Protein AF-A0A183ETS0-F1 (afdb_monomer_lite)

Organism: NCBI:txid637853

Secondary structure (DSSP, 8-state):
--TTSPPPSS-PPP-HHHHTS-SPP---------S-TTHHHHHHH-SHHIIIIIHHHTTTTT-GGG--TT-SS-SEEEEEEEEEEEPPTT-TTEEEEEEEEEEEETTEEPTT--EEEEEEEE-

Radius of gyration: 18.12 Å; chains: 1; bounding box: 36×36×45 Å

pLDDT: mean 90.14, std 6.01, range [56.38, 97.12]

InterPro domains:
  IPR045605 3-ketosteroid-9-alpha-monooxygenase, oxygenase component-like, C-terminal domain [PF19298] (2-59)

Sequence (123 aa):
YHCDGKEPEWQIPDIDAIANGDWQYRGRTEHEVNCHIQDLPENGADIAHLNYLHLAGVNKGNDITQIEMENPEPTVRHVWDGRWEQQPEPDSHIGVMYLEQVMTILKMPIPLTRSSLQARQVV

Foldseek 3Di:
DDPVPDDDPDDDDDDVCVVVVVDDDDDDDDDDDDDDPVVVVVVVPDQPVCQQQVQQCVVPPPPSVPRPSVDNFDQKTWDKDWDWDADDPPQSQKIKIWMWIFIDGSNHTDPPRIDIDIDIDRD

Structure (mmCIF, N/CA/C/O backbone):
data_AF-A0A183ETS0-F1
#
_entry.id   AF-A0A183ETS0-F1
#
loop_
_atom_site.group_PDB
_atom_site.id
_atom_site.type_symbol
_atom_site.label_atom_id
_atom_site.label_alt_id
_atom_site.label_comp_id
_atom_site.label_asym_id
_atom_site.label_entity_id
_atom_site.label_seq_id
_atom_site.pdbx_PDB_ins_code
_atom_site.Cartn_x
_atom_site.Cartn_y
_atom_site.Cartn_z
_atom_site.occupancy
_atom_site.B_iso_or_equiv
_atom_site.auth_seq_id
_atom_site.auth_comp_id
_atom_site.auth_asym_id
_atom_site.auth_atom_id
_atom_site.pdbx_PDB_model_num
ATOM 1 N N . TYR A 1 1 ? -10.858 10.010 19.378 1.00 56.38 1 TYR A N 1
ATOM 2 C CA . TYR A 1 1 ? -11.694 11.019 20.060 1.00 56.38 1 TYR A CA 1
ATOM 3 C C . TYR A 1 1 ? -12.811 11.381 19.100 1.00 56.38 1 TYR A C 1
ATOM 5 O O . TYR A 1 1 ? -12.499 11.780 17.985 1.00 56.38 1 TYR A O 1
ATOM 13 N N . HIS A 1 2 ? -14.072 11.151 19.465 1.00 73.75 2 HIS A N 1
ATOM 14 C CA . HIS A 1 2 ? -15.213 11.504 18.615 1.00 73.75 2 HIS A CA 1
ATOM 15 C C . HIS A 1 2 ? -15.378 13.034 18.608 1.00 73.75 2 HIS A C 1
ATOM 17 O O . HIS A 1 2 ? -15.269 13.648 19.670 1.00 73.75 2 HIS A O 1
ATOM 23 N N . CYS A 1 3 ? -15.637 13.668 17.457 1.00 80.62 3 CYS A N 1
ATOM 24 C CA . CYS A 1 3 ? -15.766 15.137 17.372 1.00 80.62 3 CYS A CA 1
ATOM 25 C C . CYS A 1 3 ? -16.867 15.690 18.292 1.00 80.62 3 CYS A C 1
ATOM 27 O O . CYS A 1 3 ? -16.725 16.772 18.851 1.00 80.62 3 CYS A O 1
ATOM 29 N N . ASP A 1 4 ? -17.910 14.890 18.512 1.00 89.06 4 ASP A N 1
ATOM 30 C CA . ASP A 1 4 ? -19.028 15.208 19.410 1.00 89.06 4 ASP A CA 1
ATOM 31 C C . ASP A 1 4 ? -18.828 14.730 20.864 1.00 89.06 4 ASP A C 1
ATOM 33 O O . ASP A 1 4 ? -19.776 14.717 21.645 1.00 89.06 4 ASP A O 1
ATOM 37 N N . GLY A 1 5 ? -17.628 14.272 21.237 1.00 88.31 5 GLY A N 1
ATOM 38 C CA . GLY A 1 5 ? -17.320 13.824 22.602 1.00 88.31 5 GLY A CA 1
ATOM 39 C C . GLY A 1 5 ? -17.959 12.492 23.020 1.00 88.31 5 GLY A C 1
ATOM 40 O O . GLY A 1 5 ? -17.992 12.184 24.209 1.00 88.31 5 GLY A O 1
ATOM 41 N N . LYS A 1 6 ? -18.473 11.706 22.069 1.00 88.81 6 LYS A N 1
ATOM 42 C CA . LYS A 1 6 ? -18.972 10.346 22.312 1.00 88.81 6 LYS A CA 1
ATOM 43 C C . LYS A 1 6 ? -17.829 9.351 22.534 1.00 88.81 6 LYS A C 1
ATOM 45 O O . LYS A 1 6 ? -16.700 9.564 22.081 1.00 88.81 6 LYS A O 1
ATOM 50 N N . GLU A 1 7 ? -18.159 8.242 23.188 1.00 88.50 7 GLU A N 1
ATOM 51 C CA . GLU A 1 7 ? -17.278 7.076 23.259 1.00 88.50 7 GLU A CA 1
ATOM 52 C C . GLU A 1 7 ? -17.071 6.458 21.862 1.00 88.50 7 GLU A C 1
ATOM 54 O O . GLU A 1 7 ? -17.962 6.569 21.015 1.00 88.50 7 GLU A O 1
ATOM 59 N N . PRO A 1 8 ? -15.916 5.822 21.589 1.00 84.00 8 PRO A N 1
ATOM 60 C CA . PRO A 1 8 ? -15.695 5.095 20.342 1.00 84.00 8 PRO A CA 1
ATOM 61 C C . PRO A 1 8 ? -16.719 3.969 20.154 1.00 84.00 8 PRO A C 1
ATOM 63 O O . PRO A 1 8 ? -16.955 3.179 21.066 1.00 84.00 8 PRO A O 1
ATOM 66 N N . GLU A 1 9 ? -17.291 3.867 18.955 1.00 84.12 9 GLU A N 1
ATOM 67 C CA . GLU A 1 9 ? -18.264 2.817 18.610 1.00 84.12 9 GLU A CA 1
ATOM 68 C C . GLU A 1 9 ? -17.589 1.500 18.179 1.00 84.12 9 GLU A C 1
ATOM 70 O O . GLU A 1 9 ? -18.239 0.460 18.109 1.00 84.12 9 GLU A O 1
ATOM 75 N N . TRP A 1 10 ? -16.275 1.525 17.946 1.00 82.94 10 TRP A N 1
ATOM 76 C CA . TRP A 1 10 ? -15.459 0.377 17.556 1.00 82.94 10 TRP A CA 1
ATOM 77 C C . TRP A 1 10 ? -14.112 0.379 18.295 1.00 82.94 10 TRP A C 1
ATOM 79 O O . TRP A 1 10 ? -13.702 1.379 18.890 1.00 82.94 10 TRP A O 1
ATOM 89 N N . GLN A 1 11 ? -13.429 -0.766 18.275 1.00 83.81 11 GLN A N 1
ATOM 90 C CA . GLN A 1 11 ? -12.091 -0.956 18.846 1.00 83.81 11 GLN A CA 1
ATOM 91 C C . GLN A 1 11 ? -11.121 -1.393 17.751 1.00 83.81 11 GLN A C 1
ATOM 93 O O . GLN A 1 11 ? -11.525 -2.033 16.782 1.00 83.81 11 GLN A O 1
ATOM 98 N N . ILE A 1 12 ? -9.840 -1.054 17.902 1.00 83.00 12 ILE A N 1
ATOM 99 C CA . ILE A 1 12 ? -8.810 -1.534 16.977 1.00 83.00 12 ILE A CA 1
ATOM 100 C C . ILE A 1 12 ? -8.751 -3.064 17.109 1.00 83.00 12 ILE A C 1
ATOM 102 O O . ILE A 1 12 ? -8.561 -3.549 18.226 1.00 83.00 12 ILE A O 1
ATOM 106 N N . PRO A 1 13 ? -8.924 -3.827 16.016 1.00 83.25 13 PRO A N 1
ATOM 107 C CA . PRO A 1 13 ? -8.885 -5.278 16.090 1.00 83.25 13 PRO A CA 1
ATOM 108 C C . PRO A 1 13 ? -7.470 -5.761 16.422 1.00 83.25 13 PRO A C 1
ATOM 110 O O . PRO A 1 13 ? -6.489 -5.284 15.844 1.00 83.25 13 PRO A O 1
ATOM 113 N N . ASP A 1 14 ? -7.374 -6.748 17.310 1.00 88.25 14 ASP A N 1
ATOM 114 C CA . ASP A 1 14 ? -6.122 -7.460 17.543 1.00 88.25 14 ASP A CA 1
ATOM 115 C C . ASP A 1 14 ? -5.740 -8.280 16.303 1.00 88.25 14 ASP A C 1
ATOM 117 O O . ASP A 1 14 ? -6.582 -8.861 15.613 1.00 88.25 14 ASP A O 1
ATOM 121 N N . ILE A 1 15 ? -4.440 -8.333 16.013 1.00 88.81 15 ILE A N 1
ATOM 122 C CA . ILE A 1 15 ? -3.889 -9.196 14.967 1.00 88.81 15 ILE A CA 1
ATOM 123 C C . ILE A 1 15 ? -3.303 -10.419 15.665 1.00 88.81 15 ILE A C 1
ATOM 125 O O . ILE A 1 15 ? -2.250 -10.312 16.296 1.00 88.81 15 ILE A O 1
ATOM 129 N N . ASP A 1 16 ? -3.955 -11.576 15.523 1.00 92.25 16 ASP A N 1
ATOM 130 C CA . ASP A 1 16 ? -3.572 -12.824 16.205 1.00 92.25 16 ASP A CA 1
ATOM 131 C C . ASP A 1 16 ? -2.087 -13.150 16.043 1.00 92.25 16 ASP A C 1
ATOM 133 O O . ASP A 1 16 ? -1.413 -13.443 17.025 1.00 92.25 16 ASP A O 1
ATOM 137 N N . ALA A 1 17 ? -1.560 -13.011 14.821 1.00 91.62 17 ALA A N 1
ATOM 138 C CA . ALA A 1 17 ? -0.158 -13.281 14.503 1.00 91.62 17 ALA A CA 1
ATOM 139 C C . ALA A 1 17 ? 0.829 -12.347 15.229 1.00 91.62 17 ALA A C 1
ATOM 141 O O . ALA A 1 17 ? 1.993 -12.689 15.419 1.00 91.62 17 ALA A O 1
ATOM 142 N N . ILE A 1 18 ? 0.389 -11.151 15.628 1.00 92.25 18 ILE A N 1
ATOM 143 C CA . ILE A 1 18 ? 1.178 -10.253 16.477 1.00 92.25 18 ILE A CA 1
ATOM 144 C C . ILE A 1 18 ? 1.007 -10.660 17.943 1.00 92.25 18 ILE A C 1
ATOM 146 O O . ILE A 1 18 ? 1.998 -10.791 18.659 1.00 92.25 18 ILE A O 1
ATOM 150 N N . ALA A 1 19 ? -0.233 -10.887 18.386 1.00 93.38 19 ALA A N 1
ATOM 151 C CA . ALA A 1 19 ? -0.556 -11.200 19.777 1.00 93.38 19 ALA A CA 1
ATOM 152 C C . ALA A 1 19 ? 0.074 -12.520 20.259 1.00 93.38 19 ALA A C 1
ATOM 154 O O . ALA A 1 19 ? 0.500 -12.622 21.409 1.00 93.38 19 ALA A O 1
ATOM 155 N N . ASN A 1 20 ? 0.163 -13.521 19.381 1.00 95.75 20 ASN A N 1
ATOM 156 C CA . ASN A 1 20 ? 0.740 -14.831 19.678 1.00 95.75 20 ASN A CA 1
ATOM 157 C C . ASN A 1 20 ? 2.265 -14.909 19.444 1.00 95.75 20 ASN A C 1
ATOM 159 O O . ASN A 1 20 ? 2.883 -15.914 19.797 1.00 95.75 20 ASN A O 1
ATOM 163 N N . GLY A 1 21 ? 2.877 -13.856 18.890 1.00 94.62 21 GLY A N 1
ATOM 164 C CA . GLY A 1 21 ? 4.314 -13.779 18.627 1.00 94.62 21 GLY A CA 1
ATOM 165 C C . GLY A 1 21 ? 4.799 -14.468 17.344 1.00 94.62 21 GLY A C 1
ATOM 166 O O . GLY A 1 21 ? 6.014 -14.551 17.145 1.00 94.62 21 GLY A O 1
ATOM 167 N N . ASP A 1 22 ? 3.904 -14.928 16.465 1.00 96.81 22 ASP A N 1
ATOM 168 C CA . ASP A 1 22 ? 4.266 -15.503 15.159 1.00 96.81 22 ASP A CA 1
ATOM 169 C C . ASP A 1 22 ? 4.965 -14.468 14.265 1.00 96.81 22 ASP A C 1
ATOM 171 O O . ASP A 1 22 ? 5.889 -14.782 13.506 1.00 96.81 22 ASP A O 1
ATOM 175 N N . TRP A 1 23 ? 4.534 -13.210 14.350 1.00 95.25 23 TRP A N 1
ATOM 176 C CA . TRP A 1 23 ? 5.128 -12.084 13.647 1.00 95.25 23 TRP A CA 1
ATOM 177 C C . TRP A 1 23 ? 6.093 -11.332 14.553 1.00 95.25 23 TRP A C 1
ATOM 179 O O . TRP A 1 23 ? 5.743 -10.810 15.609 1.00 95.25 23 TRP A O 1
ATOM 189 N N . GLN A 1 24 ? 7.336 -11.227 14.092 1.00 94.75 24 GLN A N 1
ATOM 190 C CA . GLN A 1 24 ? 8.377 -10.461 14.763 1.00 94.75 24 GLN A CA 1
ATOM 191 C C . GLN A 1 24 ? 8.504 -9.085 14.120 1.00 94.75 24 GLN A C 1
ATOM 193 O O . GLN A 1 24 ? 8.559 -8.968 12.895 1.00 94.75 24 GLN A O 1
ATOM 198 N N . TYR A 1 25 ? 8.621 -8.048 14.946 1.00 93.25 25 TYR A N 1
ATOM 199 C CA . TYR A 1 25 ? 8.894 -6.695 14.474 1.00 93.25 25 TYR A CA 1
ATOM 200 C C . TYR A 1 25 ? 10.204 -6.650 13.669 1.00 93.25 25 TYR A C 1
ATOM 202 O O . TYR A 1 25 ? 11.267 -7.023 14.169 1.00 93.25 25 TYR A O 1
ATOM 210 N N . ARG A 1 26 ? 10.127 -6.201 12.409 1.00 94.38 26 ARG A N 1
ATOM 211 C CA . ARG A 1 26 ? 11.283 -6.110 11.495 1.00 94.38 26 ARG A CA 1
ATOM 212 C C . ARG A 1 26 ? 11.818 -4.692 11.311 1.00 94.38 26 ARG A C 1
ATOM 214 O O . ARG A 1 26 ? 12.958 -4.541 10.885 1.00 94.38 26 ARG A O 1
ATOM 221 N N . GLY A 1 27 ? 11.028 -3.672 11.632 1.00 95.00 27 GLY A N 1
ATOM 222 C CA . GLY A 1 27 ? 11.401 -2.2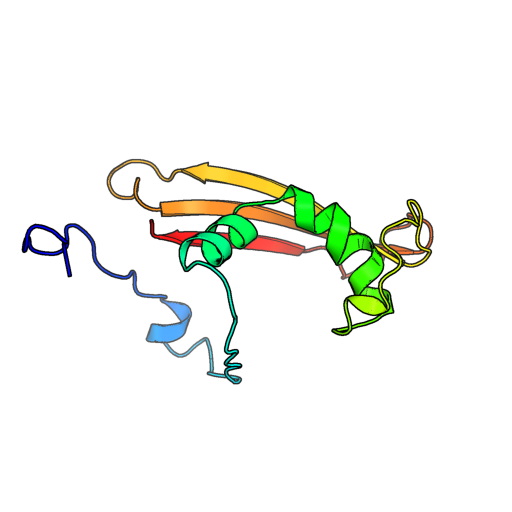73 11.455 1.00 95.00 27 GLY A CA 1
ATOM 223 C C . GLY A 1 27 ? 10.188 -1.372 11.246 1.00 95.00 27 GLY A C 1
ATOM 224 O O . GLY A 1 27 ? 9.062 -1.850 11.108 1.00 95.00 27 GLY A O 1
ATOM 225 N N . ARG A 1 28 ? 10.444 -0.064 11.220 1.00 95.19 28 ARG A N 1
ATOM 226 C CA . ARG A 1 28 ? 9.464 0.994 10.971 1.00 95.19 28 ARG A CA 1
ATOM 227 C C . ARG A 1 28 ? 10.124 2.085 10.142 1.00 95.19 28 ARG A C 1
ATOM 229 O O . ARG A 1 28 ? 11.263 2.459 10.421 1.00 95.19 28 ARG A O 1
ATOM 236 N N . THR A 1 29 ? 9.396 2.601 9.164 1.00 92.50 29 THR A N 1
ATOM 237 C CA . THR A 1 29 ? 9.740 3.827 8.444 1.00 92.50 29 THR A CA 1
ATOM 238 C C . THR A 1 29 ? 8.754 4.919 8.838 1.00 92.50 29 THR A C 1
ATOM 240 O O . THR A 1 29 ? 7.571 4.650 9.036 1.00 92.50 29 THR A O 1
ATOM 243 N N . GLU A 1 30 ? 9.242 6.146 8.988 1.00 94.62 30 GLU A N 1
ATOM 244 C CA . GLU A 1 30 ? 8.422 7.320 9.286 1.00 94.62 30 GLU A CA 1
ATOM 245 C C . GLU A 1 30 ? 8.771 8.420 8.292 1.00 94.62 30 GLU A C 1
ATOM 247 O O . GLU A 1 30 ? 9.942 8.635 7.974 1.00 94.62 30 GLU A O 1
ATOM 252 N N . HIS A 1 31 ? 7.739 9.086 7.784 1.00 90.94 31 HIS A N 1
ATOM 253 C CA . HIS A 1 31 ? 7.860 10.109 6.757 1.00 90.94 31 HIS A CA 1
ATOM 254 C C . HIS A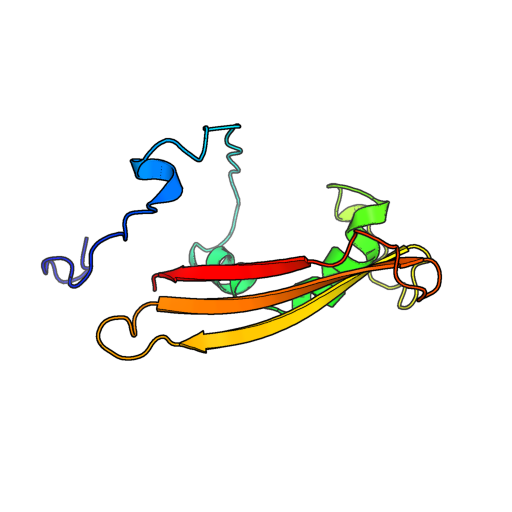 1 31 ? 6.996 11.303 7.148 1.00 90.94 31 HIS A C 1
ATOM 256 O O . HIS A 1 31 ? 5.847 11.133 7.552 1.00 90.94 31 HIS A O 1
ATOM 262 N N . GLU A 1 32 ? 7.546 12.504 7.005 1.00 94.69 32 GLU A N 1
ATOM 263 C CA . GLU A 1 32 ? 6.783 13.745 7.087 1.00 94.69 32 GLU A CA 1
ATOM 264 C C . GLU A 1 32 ? 6.374 14.145 5.668 1.00 94.69 32 GLU A C 1
ATOM 266 O O . GLU A 1 32 ? 7.217 14.235 4.773 1.00 94.69 32 GLU A O 1
ATOM 271 N N . VAL A 1 33 ? 5.074 14.333 5.449 1.00 92.62 33 VAL A N 1
ATOM 272 C CA . VAL A 1 33 ? 4.501 14.628 4.132 1.00 92.62 33 VAL A CA 1
ATOM 273 C C . VAL A 1 33 ? 3.650 15.888 4.195 1.00 92.62 33 VAL A C 1
ATOM 275 O O . VAL A 1 33 ? 2.901 16.101 5.144 1.00 92.62 33 VAL A O 1
ATOM 278 N N . ASN A 1 34 ? 3.760 16.728 3.167 1.00 96.62 34 ASN A N 1
ATOM 279 C CA . ASN A 1 34 ? 3.027 17.988 3.075 1.00 96.62 34 ASN A CA 1
ATOM 280 C C . ASN A 1 34 ? 1.750 17.810 2.239 1.00 96.62 34 ASN A C 1
ATOM 282 O O . ASN A 1 34 ? 1.702 18.207 1.075 1.00 96.62 34 ASN A O 1
ATOM 286 N N . CYS A 1 35 ? 0.748 17.156 2.821 1.00 94.50 35 CYS A N 1
ATOM 287 C CA . CYS A 1 35 ? -0.545 16.877 2.192 1.00 94.50 35 CYS A CA 1
ATOM 288 C C . CYS A 1 35 ? -1.673 16.937 3.234 1.00 94.50 35 CYS A C 1
ATOM 290 O O . CYS A 1 35 ? -1.409 17.042 4.437 1.00 94.50 35 CYS A O 1
ATOM 292 N N . HIS A 1 36 ? -2.928 16.907 2.789 1.00 95.94 36 HIS A N 1
ATOM 293 C CA . HIS A 1 36 ? -4.055 16.796 3.704 1.00 95.94 36 HIS A CA 1
ATOM 2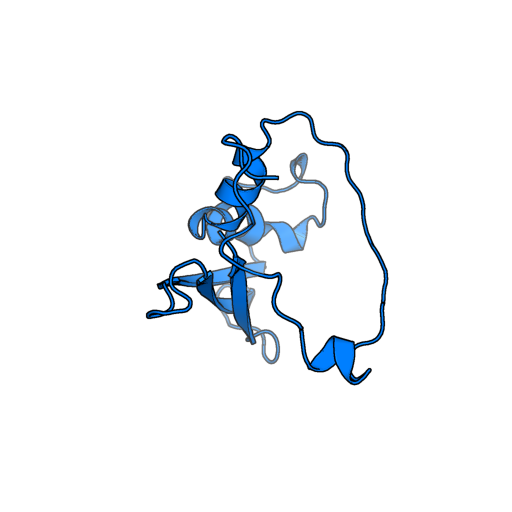94 C C . HIS A 1 36 ? -4.139 15.365 4.253 1.00 95.94 36 HIS A C 1
ATOM 296 O O . HIS A 1 36 ? -3.802 14.404 3.568 1.00 95.94 36 HIS A O 1
ATOM 302 N N . ILE A 1 37 ? -4.618 15.189 5.489 1.00 90.81 37 ILE A N 1
ATOM 303 C CA . ILE A 1 37 ? -4.605 13.863 6.140 1.00 90.81 37 ILE A CA 1
ATOM 304 C C . ILE A 1 37 ? -5.446 12.833 5.370 1.00 90.81 37 ILE A C 1
ATOM 306 O O . ILE A 1 37 ? -5.186 11.638 5.474 1.00 90.81 37 ILE A O 1
ATOM 310 N N . GLN A 1 38 ? -6.459 13.299 4.632 1.00 90.88 38 GLN A N 1
ATOM 311 C CA . GLN A 1 38 ? -7.342 12.461 3.812 1.00 90.88 38 GLN A CA 1
ATOM 312 C C . GLN A 1 38 ? -6.657 11.941 2.542 1.00 90.88 38 GLN A C 1
ATOM 314 O O . GLN A 1 38 ? -7.041 10.886 2.050 1.00 90.88 38 GLN A O 1
ATOM 319 N N . ASP A 1 39 ? -5.595 12.599 2.070 1.00 92.19 39 ASP A N 1
ATOM 320 C CA . ASP A 1 39 ? -4.912 12.218 0.829 1.00 92.19 39 ASP A CA 1
ATOM 321 C C . ASP A 1 39 ? -4.225 10.842 0.965 1.00 92.19 39 ASP A C 1
ATOM 323 O O . ASP A 1 39 ? -4.131 10.074 0.007 1.00 92.19 39 ASP A O 1
ATOM 327 N N . LEU A 1 40 ? -3.769 10.492 2.177 1.00 90.19 40 LEU A N 1
ATOM 328 C CA . LEU A 1 40 ? -3.123 9.207 2.475 1.00 90.19 40 LEU A CA 1
ATOM 329 C C . LEU A 1 40 ? -4.079 8.002 2.351 1.00 90.19 40 LEU A C 1
ATOM 331 O O . LEU A 1 40 ? -3.764 7.081 1.593 1.00 90.19 40 LEU A O 1
ATOM 335 N N . PRO A 1 41 ? -5.228 7.951 3.061 1.00 88.62 41 PRO A N 1
ATOM 336 C CA . PRO A 1 41 ? -6.173 6.849 2.903 1.00 88.62 41 PRO A CA 1
ATOM 337 C C . PRO A 1 41 ? -6.804 6.804 1.504 1.00 88.62 41 PRO A C 1
ATOM 339 O O . PRO A 1 41 ? -7.085 5.709 1.024 1.00 88.62 41 PRO A O 1
ATOM 342 N N . GLU A 1 42 ? -6.981 7.942 0.822 1.00 90.00 42 GLU A N 1
ATOM 343 C CA . GLU A 1 42 ? -7.456 7.968 -0.571 1.00 90.00 42 GLU A CA 1
ATOM 344 C C . GLU A 1 42 ? -6.470 7.286 -1.529 1.00 90.00 42 GLU A C 1
ATOM 346 O O . GLU A 1 42 ? -6.881 6.475 -2.360 1.00 90.00 42 GLU A O 1
ATOM 351 N N . ASN A 1 43 ? -5.164 7.532 -1.371 1.00 87.94 43 ASN A N 1
ATOM 352 C CA . ASN A 1 43 ? -4.145 6.822 -2.142 1.00 87.94 43 ASN A CA 1
ATOM 353 C C . ASN A 1 43 ? -4.157 5.309 -1.865 1.00 87.94 43 ASN A C 1
ATOM 355 O O . ASN A 1 43 ? -4.059 4.517 -2.801 1.00 87.94 43 ASN A O 1
ATOM 359 N N . GLY A 1 44 ? -4.321 4.904 -0.600 1.00 85.31 44 GLY A N 1
ATOM 360 C CA . GLY A 1 44 ? -4.422 3.489 -0.225 1.00 85.31 44 GLY A CA 1
ATOM 361 C C . GLY A 1 44 ? -5.644 2.779 -0.821 1.00 85.31 44 GLY A C 1
ATOM 362 O O . GLY A 1 44 ? -5.574 1.586 -1.118 1.00 85.31 44 GLY A O 1
ATOM 363 N N . ALA A 1 45 ? -6.744 3.508 -1.027 1.00 87.25 45 ALA A N 1
ATOM 364 C CA . ALA A 1 45 ? -7.971 2.990 -1.627 1.00 87.25 45 ALA A CA 1
ATOM 365 C C . ALA A 1 45 ? -7.919 2.890 -3.166 1.00 87.25 45 ALA A C 1
ATOM 367 O O . ALA A 1 45 ? -8.642 2.079 -3.755 1.00 87.25 45 ALA A O 1
ATOM 368 N N . ASP A 1 46 ? -7.075 3.683 -3.831 1.00 91.69 46 ASP A N 1
ATOM 369 C CA . ASP A 1 46 ? -6.995 3.749 -5.291 1.00 91.69 46 ASP A CA 1
ATOM 370 C C . ASP A 1 46 ? -6.244 2.548 -5.892 1.00 91.69 46 ASP A C 1
ATOM 372 O O . ASP A 1 46 ? -5.022 2.514 -5.950 1.00 91.69 46 ASP A O 1
ATOM 376 N N . ILE A 1 47 ? -6.961 1.563 -6.427 1.00 92.19 47 ILE A N 1
ATOM 377 C CA . ILE A 1 47 ? -6.336 0.414 -7.108 1.00 92.19 47 ILE A CA 1
ATOM 378 C C . ILE A 1 47 ? -5.687 0.828 -8.442 1.00 92.19 47 ILE A C 1
ATOM 380 O O . ILE A 1 47 ? -4.713 0.210 -8.881 1.00 92.19 47 ILE A O 1
ATOM 384 N N . ALA A 1 48 ? -6.196 1.869 -9.109 1.00 90.69 48 ALA A N 1
ATOM 385 C CA . ALA A 1 48 ? -5.737 2.249 -10.442 1.00 90.69 48 ALA A CA 1
ATOM 386 C C . ALA A 1 48 ? -4.294 2.769 -10.421 1.00 90.69 48 ALA A C 1
ATOM 388 O O . ALA A 1 48 ? -3.521 2.451 -11.334 1.00 90.69 48 ALA A O 1
ATOM 389 N N . HIS A 1 49 ? -3.890 3.487 -9.364 1.00 90.06 49 HIS A N 1
ATOM 390 C CA . HIS A 1 49 ? -2.513 3.970 -9.252 1.00 90.06 49 HIS A CA 1
ATOM 391 C C . HIS A 1 49 ? -1.484 2.830 -9.229 1.00 90.06 49 HIS A C 1
ATOM 393 O O . HIS A 1 49 ? -0.356 3.042 -9.665 1.00 90.06 49 HIS A O 1
ATOM 399 N N . LEU A 1 50 ? -1.844 1.611 -8.802 1.00 91.56 50 LEU A N 1
ATOM 400 C CA . LEU A 1 50 ? -0.915 0.476 -8.775 1.00 91.56 50 LEU A CA 1
ATOM 401 C C . LEU A 1 50 ? -0.410 0.117 -10.180 1.00 91.56 50 LEU A C 1
ATOM 403 O O . LEU A 1 50 ? 0.792 -0.036 -10.396 1.00 91.56 50 LEU A O 1
ATOM 407 N N . ASN A 1 51 ? -1.299 0.065 -11.172 1.00 90.19 51 ASN A N 1
ATOM 408 C CA . ASN A 1 51 ? -0.904 -0.200 -12.560 1.00 90.19 51 ASN A CA 1
ATOM 409 C C . ASN A 1 51 ? -0.416 1.042 -13.316 1.00 90.19 51 ASN A C 1
ATOM 411 O O . ASN A 1 51 ? 0.111 0.899 -14.416 1.00 90.19 51 ASN A O 1
ATOM 415 N N . TYR A 1 52 ? -0.578 2.241 -12.762 1.00 87.50 52 TYR A N 1
ATOM 416 C CA . TYR A 1 52 ? -0.012 3.454 -13.348 1.00 87.50 52 TYR A CA 1
ATOM 417 C C . TYR A 1 52 ? 1.406 3.713 -12.820 1.00 87.50 52 TYR A C 1
ATOM 419 O O . TYR A 1 52 ? 2.370 3.738 -13.579 1.00 87.50 52 TYR A O 1
ATOM 427 N N . LEU A 1 53 ? 1.548 3.819 -11.498 1.00 87.38 53 LEU A N 1
ATOM 428 C CA . LEU A 1 53 ? 2.785 4.166 -10.805 1.00 87.38 53 LEU A CA 1
ATOM 429 C C . LEU A 1 53 ? 3.718 2.960 -10.613 1.00 87.38 53 LEU A C 1
ATOM 431 O O . LEU A 1 53 ? 4.915 3.030 -10.899 1.00 87.38 53 LEU A O 1
ATOM 435 N N . HIS A 1 54 ? 3.187 1.835 -10.124 1.00 88.81 54 HIS A N 1
ATOM 436 C CA . HIS A 1 54 ? 4.015 0.688 -9.733 1.00 88.81 54 HIS A CA 1
ATOM 437 C C . HIS A 1 54 ? 4.335 -0.262 -10.890 1.00 88.81 54 HIS A C 1
ATOM 439 O O . HIS A 1 54 ? 5.246 -1.082 -10.750 1.00 88.81 54 HIS A O 1
ATOM 445 N N . LEU A 1 55 ? 3.678 -0.112 -12.047 1.00 90.62 55 LEU A N 1
ATOM 446 C CA . LEU A 1 55 ? 3.899 -0.955 -13.225 1.00 90.62 55 LEU A CA 1
ATOM 447 C C . LEU A 1 55 ? 5.370 -0.987 -13.645 1.00 90.62 55 LEU A C 1
ATOM 449 O O . LEU A 1 55 ? 5.928 -2.069 -13.818 1.00 90.62 55 LEU A O 1
ATOM 453 N N . ALA A 1 56 ? 5.995 0.186 -13.766 1.00 89.75 56 ALA A N 1
ATOM 454 C CA . ALA A 1 56 ? 7.416 0.335 -14.077 1.00 89.75 56 ALA A CA 1
ATOM 455 C C . ALA A 1 56 ? 8.283 0.631 -12.839 1.00 89.75 56 ALA A C 1
ATOM 457 O O . ALA A 1 56 ? 9.509 0.566 -12.933 1.00 89.75 56 ALA A O 1
ATOM 458 N N . GLY A 1 57 ? 7.678 0.947 -11.686 1.00 80.00 57 GLY A N 1
ATOM 459 C CA . GLY A 1 57 ? 8.392 1.420 -10.494 1.00 80.00 57 GLY A CA 1
ATOM 460 C C . GLY A 1 57 ? 9.452 0.450 -9.966 1.00 80.00 57 GLY A C 1
ATOM 461 O O . GLY A 1 57 ? 10.525 0.874 -9.538 1.00 80.00 57 GLY A O 1
ATOM 462 N N . VAL A 1 58 ? 9.227 -0.860 -10.119 1.00 83.19 58 VAL A N 1
ATOM 463 C CA . VAL A 1 58 ? 10.212 -1.898 -9.755 1.00 83.19 58 VAL A CA 1
ATOM 464 C C . VAL A 1 58 ? 11.567 -1.724 -10.465 1.00 83.19 58 VAL A C 1
ATOM 466 O O . VAL A 1 58 ? 12.592 -2.157 -9.945 1.00 83.19 58 VAL A O 1
ATOM 469 N N . ASN A 1 59 ? 11.605 -1.036 -11.612 1.00 84.38 59 ASN A N 1
ATOM 470 C CA . ASN A 1 59 ? 12.820 -0.829 -12.407 1.00 84.38 59 ASN A CA 1
ATOM 471 C C . ASN A 1 59 ? 13.709 0.309 -11.894 1.00 84.38 59 ASN A C 1
ATOM 473 O O . ASN A 1 59 ? 14.873 0.396 -12.285 1.00 84.38 59 ASN A O 1
ATOM 477 N N . LYS A 1 60 ? 13.160 1.213 -11.078 1.00 85.12 60 LYS A N 1
ATOM 478 C CA . LYS A 1 60 ? 13.825 2.457 -10.649 1.00 85.12 60 LYS A CA 1
ATOM 479 C C . LYS A 1 60 ? 13.816 2.640 -9.128 1.00 85.12 60 LYS A C 1
ATOM 481 O O . LYS A 1 60 ? 14.391 3.599 -8.621 1.00 85.12 60 LYS A O 1
ATOM 486 N N . GLY A 1 61 ? 13.226 1.695 -8.397 1.00 80.88 61 GLY A N 1
ATOM 487 C CA . GLY A 1 61 ? 13.231 1.677 -6.940 1.00 80.88 61 GLY A CA 1
ATOM 488 C C . GLY A 1 61 ? 12.328 2.759 -6.354 1.00 80.88 61 GLY A C 1
ATOM 489 O O . GLY A 1 61 ? 11.141 2.812 -6.660 1.00 80.88 61 GLY A O 1
ATOM 490 N N . ASN A 1 62 ? 12.888 3.585 -5.472 1.00 76.81 62 ASN A N 1
ATOM 491 C CA . ASN A 1 62 ? 12.152 4.570 -4.678 1.00 76.81 62 ASN A CA 1
ATOM 492 C C . ASN A 1 62 ? 12.249 6.014 -5.201 1.00 76.81 62 ASN A C 1
ATOM 494 O O . ASN A 1 62 ? 11.651 6.902 -4.597 1.00 76.81 62 ASN A O 1
ATOM 498 N N . ASP A 1 63 ? 12.985 6.271 -6.285 1.00 83.94 63 ASP A N 1
ATOM 499 C CA . ASP A 1 63 ? 13.017 7.595 -6.913 1.00 83.94 63 ASP A CA 1
ATOM 500 C C . ASP A 1 63 ? 11.929 7.699 -7.987 1.00 83.94 63 ASP A C 1
ATOM 502 O O . ASP A 1 63 ? 12.108 7.295 -9.140 1.00 83.94 63 ASP A O 1
ATOM 506 N N . ILE A 1 64 ? 10.786 8.263 -7.594 1.00 81.75 64 ILE A N 1
ATOM 507 C CA . ILE A 1 64 ? 9.624 8.440 -8.471 1.00 81.75 64 ILE A CA 1
ATOM 508 C C . ILE A 1 64 ? 9.927 9.298 -9.704 1.00 81.75 64 ILE A C 1
ATOM 510 O O . ILE A 1 64 ? 9.309 9.103 -10.748 1.00 81.75 64 ILE A O 1
ATOM 514 N N . THR A 1 65 ? 10.903 10.207 -9.622 1.00 87.19 65 THR A N 1
ATOM 515 C CA . THR A 1 65 ? 11.262 11.098 -10.736 1.00 87.19 65 THR A CA 1
ATOM 516 C C . THR A 1 65 ? 11.959 10.359 -11.875 1.00 87.19 65 THR A C 1
ATOM 518 O O . THR A 1 65 ? 12.022 10.863 -12.993 1.00 87.19 65 THR A O 1
ATOM 521 N N . GLN A 1 66 ? 12.474 9.160 -11.594 1.00 86.81 66 GLN A N 1
ATOM 522 C CA . GLN A 1 66 ? 13.170 8.315 -12.561 1.00 86.81 66 GLN A CA 1
ATOM 523 C C . GLN A 1 66 ? 12.254 7.266 -13.196 1.00 86.81 66 GLN A C 1
ATOM 525 O O . GLN A 1 66 ? 12.690 6.550 -14.102 1.00 86.81 66 GLN A O 1
ATOM 530 N N . ILE A 1 67 ? 11.009 7.140 -12.722 1.00 85.81 67 ILE A N 1
ATOM 531 C CA . ILE A 1 67 ? 10.030 6.197 -13.260 1.00 85.81 67 ILE A CA 1
ATOM 532 C C . ILE A 1 67 ? 9.424 6.781 -14.541 1.00 85.81 67 ILE A C 1
ATOM 534 O O . ILE A 1 67 ? 8.791 7.834 -14.541 1.00 85.81 67 ILE A O 1
ATOM 538 N N . GLU A 1 68 ? 9.598 6.061 -15.647 1.00 84.62 68 GLU A N 1
ATOM 539 C CA . GLU A 1 68 ? 9.053 6.417 -16.958 1.00 84.62 68 GLU A CA 1
ATOM 540 C C . GLU A 1 68 ? 7.552 6.080 -17.032 1.00 84.62 68 GLU A C 1
ATOM 542 O O . GLU A 1 68 ? 7.168 5.030 -17.546 1.00 84.62 68 GLU A O 1
ATOM 547 N N . MET A 1 69 ? 6.698 6.971 -16.518 1.00 81.44 69 MET A N 1
ATOM 548 C CA . MET A 1 69 ? 5.233 6.771 -16.478 1.00 81.44 69 MET A CA 1
ATOM 549 C C . MET A 1 69 ? 4.582 6.706 -17.866 1.00 81.44 69 MET A C 1
ATOM 551 O O . MET A 1 69 ? 3.497 6.157 -18.027 1.00 81.44 69 MET A O 1
ATOM 555 N N . GLU A 1 70 ? 5.235 7.282 -18.875 1.00 83.88 70 GLU A N 1
ATOM 556 C CA . GLU A 1 70 ? 4.724 7.354 -20.247 1.00 83.88 70 GLU A CA 1
ATOM 557 C C . GLU A 1 70 ? 5.012 6.091 -21.064 1.00 83.88 70 GLU A C 1
ATOM 559 O O . GLU A 1 70 ? 4.553 5.983 -22.199 1.00 83.88 70 GLU A O 1
ATOM 564 N N . ASN A 1 71 ? 5.772 5.133 -20.524 1.00 84.50 71 ASN A N 1
ATOM 565 C CA . ASN A 1 71 ? 6.061 3.879 -21.205 1.00 84.50 71 ASN A CA 1
ATOM 566 C C . ASN A 1 71 ? 4.925 2.869 -20.954 1.00 84.50 71 ASN A C 1
ATOM 568 O O . ASN A 1 71 ? 4.870 2.281 -19.873 1.00 84.50 71 ASN A O 1
ATOM 572 N N . PRO A 1 72 ? 4.044 2.597 -21.937 1.00 80.25 72 PRO A N 1
ATOM 573 C CA . PRO A 1 72 ? 2.933 1.669 -21.740 1.00 80.25 72 PRO A CA 1
ATOM 574 C C . PRO A 1 72 ? 3.386 0.201 -21.660 1.00 80.25 72 PRO A C 1
ATOM 576 O O . PRO A 1 72 ? 2.601 -0.667 -21.282 1.00 80.25 72 PRO A O 1
ATOM 579 N N . GLU A 1 73 ? 4.626 -0.106 -22.054 1.00 87.56 73 GLU A N 1
ATOM 580 C CA . GLU A 1 73 ? 5.136 -1.471 -22.181 1.00 87.56 73 GLU A CA 1
ATOM 581 C C . GLU A 1 73 ? 6.588 -1.585 -21.685 1.00 87.56 73 GLU A C 1
ATOM 583 O O . GLU A 1 73 ? 7.499 -1.894 -22.462 1.00 87.56 73 GLU A O 1
ATOM 588 N N . PRO A 1 74 ? 6.842 -1.361 -20.382 1.00 90.00 74 PRO A N 1
ATOM 589 C CA . PRO A 1 74 ? 8.167 -1.570 -19.824 1.00 90.00 74 PRO A CA 1
ATOM 590 C C . PRO A 1 74 ? 8.537 -3.058 -19.893 1.00 90.00 74 PRO A C 1
ATOM 592 O O . PRO A 1 74 ? 7.687 -3.943 -19.768 1.00 90.00 74 PRO A O 1
ATOM 595 N N . THR A 1 75 ? 9.828 -3.347 -20.079 1.00 91.38 75 THR A N 1
ATOM 596 C CA . THR A 1 75 ? 10.329 -4.725 -20.226 1.00 91.38 75 THR A CA 1
ATOM 597 C C . THR A 1 75 ? 9.976 -5.599 -19.027 1.00 91.38 75 THR A C 1
ATOM 599 O O . THR A 1 75 ? 9.576 -6.747 -19.210 1.00 91.38 75 THR A O 1
ATOM 602 N N . VAL A 1 76 ? 10.123 -5.057 -17.816 1.00 92.94 76 VAL A N 1
ATOM 603 C CA . VAL A 1 76 ? 9.699 -5.683 -16.561 1.00 92.94 76 VAL A CA 1
ATOM 604 C C . VAL A 1 76 ? 8.501 -4.903 -16.038 1.00 92.94 76 VAL A C 1
ATOM 606 O O . VAL A 1 76 ? 8.567 -3.676 -15.926 1.00 92.94 76 VAL A O 1
ATOM 609 N N . ARG A 1 77 ? 7.423 -5.623 -15.721 1.00 94.38 77 ARG A N 1
ATOM 610 C CA . ARG A 1 77 ? 6.163 -5.063 -15.221 1.00 94.38 77 ARG A CA 1
ATOM 611 C C . ARG A 1 77 ? 5.794 -5.689 -13.890 1.00 94.38 77 ARG A C 1
ATOM 613 O O . ARG A 1 77 ? 5.851 -6.913 -13.780 1.00 94.38 77 ARG A O 1
ATOM 620 N N . HIS A 1 78 ? 5.319 -4.882 -12.952 1.00 94.31 78 HIS A N 1
ATOM 621 C CA . HIS A 1 78 ? 4.598 -5.346 -11.768 1.00 94.31 78 HIS A CA 1
ATOM 622 C C . HIS A 1 78 ? 3.104 -5.100 -11.990 1.00 94.31 78 HIS A C 1
ATOM 624 O O . HIS A 1 78 ? 2.651 -3.960 -11.964 1.00 94.31 78 HIS A O 1
ATOM 630 N N . VAL A 1 79 ? 2.365 -6.155 -12.325 1.00 95.00 79 VAL A N 1
ATOM 631 C CA . VAL A 1 79 ? 0.948 -6.057 -12.691 1.00 95.00 79 VAL A CA 1
ATOM 632 C C . VAL A 1 79 ? 0.095 -6.374 -11.478 1.00 95.00 79 VAL A C 1
ATOM 634 O O . VAL A 1 79 ? 0.355 -7.361 -10.791 1.00 95.00 79 VAL A O 1
ATOM 637 N N . TRP A 1 80 ? -0.935 -5.564 -11.276 1.00 95.12 80 TRP A N 1
ATOM 638 C CA . TRP A 1 80 ? -1.854 -5.653 -10.153 1.00 95.12 80 TRP A CA 1
ATOM 639 C C . TRP A 1 80 ? -3.284 -5.827 -10.655 1.00 95.12 80 TRP A C 1
ATOM 641 O O . T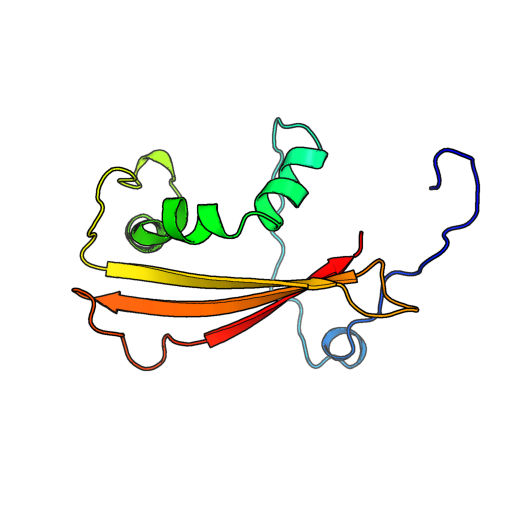RP A 1 80 ? -3.668 -5.261 -11.676 1.00 95.12 80 TRP A O 1
ATOM 651 N N . ASP A 1 81 ? -4.084 -6.592 -9.935 1.00 95.69 81 ASP A N 1
ATOM 652 C CA . ASP A 1 81 ? -5.527 -6.669 -10.122 1.00 95.69 81 ASP A CA 1
ATOM 653 C C . ASP A 1 81 ? -6.168 -6.717 -8.745 1.00 95.69 81 ASP A C 1
ATOM 655 O O . ASP A 1 81 ? -5.679 -7.413 -7.857 1.00 95.69 81 ASP A O 1
ATOM 659 N N . GLY A 1 82 ? -7.229 -5.953 -8.533 1.00 93.44 82 GLY A N 1
ATOM 660 C CA . GLY A 1 82 ? -7.788 -5.830 -7.204 1.00 93.44 82 GLY A CA 1
ATOM 661 C C . GLY A 1 82 ? -9.244 -5.438 -7.192 1.00 93.44 82 GLY A C 1
ATOM 662 O O . GLY A 1 82 ? -9.791 -4.908 -8.159 1.00 93.44 82 GLY A O 1
ATOM 663 N N . ARG A 1 83 ? -9.871 -5.690 -6.050 1.00 94.81 83 ARG A N 1
ATOM 664 C CA . ARG A 1 83 ? -11.242 -5.275 -5.771 1.00 94.81 83 ARG A CA 1
ATOM 665 C C . ARG A 1 83 ? -11.422 -4.967 -4.297 1.00 94.81 83 ARG A C 1
ATOM 667 O O . ARG A 1 83 ? -10.740 -5.546 -3.453 1.00 94.81 83 ARG A O 1
ATOM 674 N N . TRP A 1 84 ? -12.391 -4.107 -4.019 1.00 94.69 84 TRP A N 1
ATOM 675 C CA . TRP A 1 84 ? -12.833 -3.782 -2.673 1.00 94.69 84 TRP A CA 1
ATOM 676 C C . TRP A 1 84 ? -14.155 -4.465 -2.355 1.00 94.69 84 TRP A C 1
ATOM 678 O O . TRP A 1 84 ? -15.064 -4.498 -3.186 1.00 94.69 84 TRP A O 1
ATOM 688 N N . GLU A 1 85 ? -14.264 -4.965 -1.132 1.00 95.19 85 GLU A N 1
ATOM 689 C CA . GLU A 1 85 ? -15.499 -5.486 -0.560 1.00 95.19 85 GLU A CA 1
ATOM 690 C C . GLU A 1 85 ? -15.650 -4.937 0.865 1.00 95.19 85 GLU A C 1
ATOM 692 O O . GLU A 1 85 ? -14.691 -4.908 1.639 1.00 95.19 85 GLU A O 1
ATOM 697 N N . GLN A 1 86 ? -16.852 -4.483 1.217 1.00 94.44 86 GLN A N 1
ATOM 698 C CA . GLN A 1 86 ? -17.182 -4.101 2.590 1.00 94.44 86 GLN A CA 1
ATOM 699 C C . GLN A 1 86 ? -17.534 -5.360 3.388 1.00 94.44 86 GLN A C 1
ATOM 701 O O . GLN A 1 86 ? -18.228 -6.242 2.876 1.00 94.44 86 GLN A O 1
ATOM 706 N N . GLN A 1 87 ? -17.073 -5.452 4.635 1.00 93.44 87 GLN A N 1
ATOM 707 C CA . GLN A 1 87 ? -17.494 -6.537 5.518 1.00 93.44 87 GLN A CA 1
ATOM 708 C C . GLN A 1 87 ? -18.976 -6.388 5.910 1.00 93.44 87 GLN A C 1
ATOM 710 O O . GLN A 1 87 ? -19.492 -5.271 5.997 1.00 93.44 87 GLN A O 1
ATOM 715 N N . PRO A 1 88 ? -19.700 -7.498 6.128 1.00 92.88 88 PRO A N 1
ATOM 716 C CA . PRO A 1 88 ? -21.065 -7.443 6.637 1.00 92.88 88 PRO A CA 1
ATOM 717 C C . PRO A 1 88 ? -21.098 -6.951 8.093 1.00 92.88 88 PRO A C 1
ATOM 719 O O . PRO A 1 88 ? -20.098 -7.001 8.807 1.00 92.88 88 PRO A O 1
ATOM 722 N N . GLU A 1 89 ? -22.276 -6.530 8.556 1.00 89.94 89 GLU A N 1
ATOM 723 C CA . GLU A 1 89 ? -22.524 -6.238 9.975 1.00 89.94 89 GLU A CA 1
ATOM 724 C C . GLU A 1 89 ? -22.087 -7.415 10.875 1.00 89.94 89 GLU A C 1
ATOM 726 O O . GLU A 1 89 ? -22.365 -8.572 10.532 1.00 89.94 89 GLU A O 1
ATOM 731 N N . PRO A 1 90 ? -21.443 -7.160 12.031 1.00 88.69 90 PRO A N 1
ATOM 732 C CA . PRO A 1 90 ? -21.226 -5.854 12.678 1.00 88.69 90 PRO A CA 1
ATOM 733 C C . PRO A 1 90 ? -19.966 -5.088 12.214 1.00 88.69 90 PRO A C 1
ATOM 735 O O . PRO A 1 90 ? -19.699 -3.987 12.689 1.00 88.69 90 PRO A O 1
ATOM 738 N N . ASP A 1 91 ? -19.182 -5.645 11.291 1.00 89.81 91 ASP A N 1
ATOM 739 C CA . ASP A 1 91 ? -17.870 -5.117 10.894 1.00 89.81 91 ASP A CA 1
ATOM 740 C C . ASP A 1 91 ? -17.939 -4.204 9.660 1.00 89.81 91 ASP A C 1
ATOM 742 O O . ASP A 1 91 ? -16.957 -4.046 8.942 1.00 89.81 91 ASP A O 1
ATOM 746 N N . SER A 1 92 ? -19.081 -3.567 9.397 1.00 89.81 92 SER A N 1
ATOM 747 C CA . SER A 1 92 ? -19.296 -2.731 8.201 1.00 89.81 92 SER A CA 1
ATOM 748 C C . SER A 1 92 ? -18.350 -1.528 8.092 1.00 89.81 92 SER A C 1
ATOM 750 O O . SER A 1 92 ? -18.132 -1.000 7.001 1.00 89.81 92 SER A O 1
ATOM 752 N N . HIS A 1 93 ? -17.718 -1.147 9.198 1.00 86.12 93 HIS A N 1
ATOM 753 C CA . HIS A 1 93 ? -16.629 -0.177 9.275 1.00 86.12 93 HIS A CA 1
ATOM 754 C C . HIS A 1 93 ? -15.297 -0.696 8.677 1.00 86.12 93 HIS A C 1
ATOM 756 O O . HIS A 1 93 ? -14.317 0.036 8.599 1.00 86.12 93 HIS A O 1
ATOM 762 N N . ILE A 1 94 ? -15.227 -1.956 8.231 1.00 90.38 94 ILE A N 1
ATOM 763 C CA . ILE A 1 94 ? -14.031 -2.568 7.642 1.00 90.38 94 ILE A CA 1
ATOM 764 C C . ILE A 1 94 ? -14.214 -2.775 6.134 1.00 90.38 94 ILE A C 1
ATOM 766 O O . ILE A 1 94 ? -15.041 -3.569 5.679 1.00 90.38 94 ILE A O 1
ATOM 770 N N . GLY A 1 95 ? -13.362 -2.116 5.351 1.00 92.06 95 GLY A N 1
ATOM 771 C CA . GLY A 1 95 ? -13.148 -2.416 3.937 1.00 92.06 95 GLY A CA 1
ATOM 772 C C . GLY A 1 95 ? -12.023 -3.434 3.758 1.00 92.06 95 GLY A C 1
ATOM 773 O O . GLY A 1 95 ? -10.975 -3.331 4.400 1.00 92.06 95 GLY A O 1
ATOM 774 N N . VAL A 1 96 ? -12.209 -4.411 2.872 1.00 94.62 96 VAL A N 1
ATOM 775 C CA . VAL A 1 96 ? -11.173 -5.383 2.501 1.00 94.62 96 VAL A CA 1
ATOM 776 C C . VAL A 1 96 ? -10.849 -5.254 1.024 1.00 94.62 96 VAL A C 1
ATOM 778 O O . VAL A 1 96 ? -11.714 -5.417 0.165 1.00 94.62 96 VAL A O 1
ATOM 781 N N . MET A 1 97 ? -9.579 -4.994 0.735 1.00 94.75 97 MET A N 1
ATOM 782 C CA . MET A 1 97 ? -9.030 -5.061 -0.608 1.00 94.75 97 MET A CA 1
ATOM 783 C C . MET A 1 97 ? -8.428 -6.436 -0.833 1.00 94.75 97 MET A C 1
ATOM 785 O O . MET A 1 97 ? -7.497 -6.835 -0.131 1.00 94.75 97 MET A O 1
ATOM 789 N N . TYR A 1 98 ? -8.929 -7.131 -1.844 1.00 96.06 98 TYR A N 1
ATOM 790 C CA . TYR A 1 98 ? -8.318 -8.340 -2.377 1.00 96.06 98 TYR A CA 1
ATOM 791 C C . TYR A 1 98 ? -7.437 -7.939 -3.545 1.00 96.06 98 TYR A C 1
ATOM 793 O O . TYR A 1 98 ? -7.928 -7.309 -4.481 1.00 96.06 98 TYR A O 1
ATOM 801 N N . LEU A 1 99 ? -6.159 -8.295 -3.484 1.00 95.62 99 LEU A N 1
ATOM 802 C CA . LEU A 1 99 ? -5.165 -7.868 -4.456 1.00 95.62 99 LEU A CA 1
ATOM 803 C C . LEU A 1 99 ? -4.380 -9.073 -4.966 1.00 95.62 99 LEU A C 1
ATOM 805 O O . LEU A 1 99 ? -3.745 -9.792 -4.202 1.00 95.62 99 LEU A O 1
ATOM 809 N N . GLU A 1 100 ? -4.407 -9.283 -6.269 1.00 96.81 100 GLU A N 1
ATOM 810 C CA . GLU A 1 100 ? -3.558 -10.224 -6.980 1.00 96.81 100 GLU A CA 1
ATOM 811 C C . GLU A 1 100 ? -2.424 -9.444 -7.638 1.00 96.81 100 GLU A C 1
ATOM 813 O O . GLU A 1 100 ? -2.650 -8.408 -8.266 1.00 96.81 100 GLU A O 1
ATOM 818 N N . GLN A 1 101 ? -1.197 -9.947 -7.530 1.00 95.81 101 GLN A N 1
ATOM 819 C CA . GLN A 1 101 ? -0.065 -9.366 -8.247 1.00 95.81 101 GLN A CA 1
ATOM 820 C C . GLN A 1 101 ? 0.778 -10.426 -8.933 1.00 95.81 101 GLN A C 1
ATOM 822 O O . GLN A 1 101 ? 0.817 -11.588 -8.513 1.00 95.81 101 GLN A O 1
ATOM 827 N N . VAL A 1 102 ? 1.452 -10.016 -10.005 1.00 97.12 102 VAL A N 1
ATOM 828 C CA . VAL A 1 102 ? 2.484 -10.814 -10.661 1.00 97.12 102 VAL A CA 1
ATOM 829 C C . VAL A 1 102 ? 3.524 -9.922 -11.332 1.00 97.12 102 VAL A C 1
ATOM 831 O O . VAL A 1 102 ? 3.196 -8.904 -11.947 1.00 97.12 102 VAL A O 1
ATOM 834 N N . MET A 1 103 ? 4.788 -10.345 -11.301 1.00 96.44 103 MET A N 1
ATOM 835 C CA . MET A 1 103 ? 5.821 -9.736 -12.133 1.00 96.44 103 MET A CA 1
ATOM 836 C C . MET A 1 103 ? 5.890 -10.423 -13.497 1.00 96.44 103 MET A C 1
ATOM 838 O O . MET A 1 103 ? 5.808 -11.649 -13.601 1.00 96.44 103 MET A O 1
ATOM 842 N N . THR A 1 104 ? 6.072 -9.645 -14.562 1.00 95.69 104 THR A N 1
ATOM 843 C CA . THR A 1 104 ? 6.250 -10.169 -15.924 1.00 95.69 104 THR A CA 1
ATOM 844 C C . THR A 1 104 ? 7.501 -9.592 -16.580 1.00 95.69 104 THR A C 1
ATOM 846 O O . THR A 1 104 ? 7.842 -8.437 -16.335 1.00 95.69 104 THR A O 1
ATOM 849 N N . ILE A 1 105 ? 8.162 -10.381 -17.431 1.00 95.06 105 ILE A N 1
ATOM 850 C CA . ILE A 1 105 ? 9.203 -9.924 -18.364 1.00 95.06 105 ILE A CA 1
ATOM 851 C C . ILE A 1 105 ? 8.669 -10.118 -19.775 1.00 95.06 105 ILE A C 1
ATOM 853 O O . ILE A 1 105 ? 8.279 -11.229 -20.124 1.00 95.06 105 ILE A O 1
ATOM 857 N N . LEU A 1 106 ? 8.633 -9.062 -20.591 1.00 91.88 106 LEU A N 1
ATOM 858 C CA . LEU A 1 106 ? 8.058 -9.107 -21.945 1.00 91.88 106 LEU A CA 1
ATOM 859 C C . LEU A 1 106 ? 6.652 -9.743 -21.952 1.00 91.88 106 LEU A C 1
ATOM 861 O O . LEU A 1 106 ? 6.327 -10.553 -22.819 1.00 91.88 106 LEU A O 1
ATOM 865 N N . LYS A 1 107 ? 5.832 -9.404 -20.944 1.00 90.81 107 LYS A N 1
ATOM 866 C CA . LYS A 1 107 ? 4.481 -9.949 -20.685 1.00 90.81 107 LYS A CA 1
ATOM 867 C C . LYS A 1 107 ? 4.420 -11.432 -20.300 1.00 90.81 107 LYS A C 1
ATOM 869 O O . LYS A 1 107 ? 3.332 -11.943 -20.046 1.00 90.81 107 LYS A O 1
ATOM 874 N N . MET A 1 108 ? 5.555 -12.115 -20.193 1.00 96.00 108 MET A N 1
ATOM 875 C CA . MET A 1 108 ? 5.620 -13.483 -19.688 1.00 96.00 108 MET A CA 1
ATOM 876 C C . MET A 1 108 ? 5.696 -13.467 -18.156 1.00 96.00 108 MET A C 1
ATOM 878 O O . MET A 1 108 ? 6.597 -12.821 -17.614 1.00 96.00 108 MET A O 1
ATOM 882 N N . PRO A 1 109 ? 4.787 -14.154 -17.437 1.00 96.88 109 PRO A N 1
ATOM 883 C CA . PRO A 1 109 ? 4.830 -14.228 -15.980 1.00 96.88 109 PRO A CA 1
ATOM 884 C C . PRO A 1 109 ? 6.136 -14.838 -15.476 1.00 96.88 109 PRO A C 1
ATOM 886 O O . PRO A 1 109 ? 6.564 -15.889 -15.954 1.00 96.88 109 PRO A O 1
ATOM 889 N N . ILE A 1 110 ? 6.744 -14.202 -14.478 1.00 96.38 110 ILE A N 1
ATOM 890 C CA . ILE A 1 110 ? 7.932 -14.723 -13.807 1.00 96.38 110 ILE A CA 1
ATOM 891 C C . ILE A 1 110 ? 7.466 -15.731 -12.741 1.00 96.38 110 ILE A C 1
ATOM 893 O O . ILE A 1 110 ? 6.675 -15.362 -11.862 1.00 96.38 110 ILE A O 1
ATOM 897 N N . PRO A 1 111 ? 7.924 -16.997 -12.776 1.00 95.75 111 PRO A N 1
ATOM 898 C CA . PRO A 1 111 ? 7.577 -17.983 -11.756 1.00 95.75 111 PRO A CA 1
ATOM 899 C C . PRO A 1 111 ? 7.893 -17.492 -10.338 1.00 95.75 111 PRO A C 1
ATOM 901 O O . PRO A 1 111 ? 8.861 -16.766 -10.135 1.00 95.75 111 PRO A O 1
ATOM 904 N N . LEU A 1 112 ? 7.090 -17.917 -9.356 1.00 95.19 112 LEU A N 1
ATOM 905 C CA . LEU A 1 112 ? 7.233 -17.575 -7.928 1.00 95.19 112 LEU A CA 1
ATOM 906 C C . LEU A 1 112 ? 7.041 -16.092 -7.567 1.00 95.19 112 LEU A C 1
ATOM 908 O O . LEU A 1 112 ? 7.277 -15.715 -6.425 1.00 95.19 112 LEU A O 1
ATOM 912 N N . THR A 1 113 ? 6.584 -15.257 -8.501 1.00 95.75 113 THR A N 1
ATOM 913 C CA . THR A 1 113 ? 6.290 -13.840 -8.218 1.00 95.75 113 THR A CA 1
ATOM 914 C C . THR A 1 113 ? 4.811 -13.562 -8.015 1.00 95.75 113 THR A C 1
ATOM 916 O O . THR A 1 113 ? 4.464 -12.460 -7.624 1.00 95.75 113 THR A O 1
ATOM 919 N N . ARG A 1 114 ? 3.934 -14.538 -8.270 1.00 96.88 114 ARG A N 1
ATOM 920 C CA . ARG A 1 114 ? 2.494 -14.381 -8.062 1.00 96.88 114 ARG A CA 1
ATOM 921 C C . ARG A 1 114 ? 2.162 -14.445 -6.575 1.00 96.88 114 ARG A C 1
ATOM 923 O O . ARG A 1 114 ? 2.569 -15.395 -5.908 1.00 96.88 114 ARG A O 1
ATOM 930 N N . SER A 1 115 ? 1.365 -13.500 -6.091 1.00 96.69 115 SER A N 1
ATOM 931 C CA . SER A 1 115 ? 0.796 -13.569 -4.745 1.00 96.69 115 SER A CA 1
ATOM 932 C C . SER A 1 115 ? -0.599 -12.968 -4.677 1.00 96.69 115 SER A C 1
ATOM 934 O O . SER A 1 115 ? -0.875 -11.965 -5.334 1.00 96.69 115 SER A O 1
ATOM 936 N N . SER A 1 116 ? -1.407 -13.543 -3.793 1.00 96.69 116 SER A N 1
ATOM 937 C CA . SER A 1 116 ? -2.686 -13.003 -3.343 1.00 96.69 116 SER A CA 1
ATOM 938 C C . SER A 1 116 ? -2.475 -12.293 -2.009 1.00 96.69 116 SER A C 1
ATOM 940 O O . SER A 1 116 ? -1.897 -12.868 -1.084 1.00 96.69 116 SER A O 1
ATOM 942 N N . LEU A 1 117 ? -2.932 -11.052 -1.903 1.00 93.38 117 LEU A N 1
ATOM 943 C CA . LEU A 1 117 ? -2.849 -10.231 -0.705 1.00 93.38 117 LEU A CA 1
ATOM 944 C C . LEU A 1 117 ? -4.243 -9.777 -0.282 1.00 93.38 117 LEU A C 1
ATOM 946 O O . LEU A 1 117 ? -5.157 -9.642 -1.097 1.00 93.38 117 LEU A O 1
ATOM 950 N N . GLN A 1 118 ? -4.376 -9.514 1.013 1.00 92.94 118 GLN A N 1
ATOM 951 C CA . GLN A 1 118 ? -5.537 -8.849 1.584 1.00 92.94 118 GLN A CA 1
ATOM 952 C C . GLN A 1 118 ? -5.060 -7.651 2.395 1.00 92.94 118 GLN A C 1
ATOM 954 O O . GLN A 1 118 ? -4.194 -7.800 3.259 1.00 92.94 118 GLN A O 1
ATOM 959 N N . ALA A 1 119 ? -5.631 -6.481 2.128 1.00 90.50 119 ALA A N 1
ATOM 960 C CA . ALA A 1 119 ? -5.456 -5.301 2.962 1.00 90.50 119 ALA A CA 1
ATOM 961 C C . ALA A 1 119 ? -6.790 -4.969 3.629 1.00 90.50 119 ALA A C 1
ATOM 963 O O . ALA A 1 119 ? -7.826 -4.926 2.970 1.00 90.50 119 ALA A O 1
ATOM 964 N N . ARG A 1 120 ? -6.765 -4.767 4.948 1.00 90.19 120 ARG A N 1
ATOM 965 C CA . ARG A 1 120 ? -7.942 -4.410 5.745 1.00 90.19 120 ARG A CA 1
ATOM 966 C C . ARG A 1 120 ? -7.814 -2.952 6.154 1.00 90.19 120 ARG A C 1
ATOM 968 O O . ARG A 1 120 ? -6.830 -2.586 6.792 1.00 90.19 120 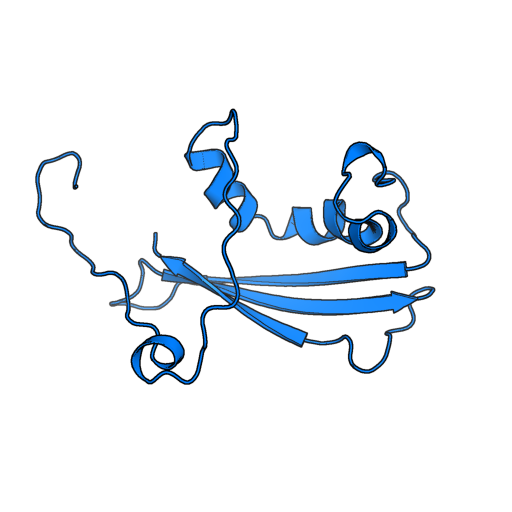ARG A O 1
ATOM 975 N N . GLN A 1 121 ? -8.803 -2.150 5.796 1.00 87.94 121 GLN A N 1
ATOM 976 C CA . GLN A 1 121 ? -8.906 -0.755 6.190 1.00 87.94 121 GLN A CA 1
ATOM 977 C C . GLN A 1 121 ? -10.068 -0.609 7.168 1.00 87.94 121 GLN A C 1
ATOM 979 O O . GLN A 1 121 ? -11.195 -0.970 6.845 1.00 87.94 121 GLN A O 1
ATOM 984 N N . VAL A 1 122 ? -9.769 -0.109 8.364 1.00 86.31 122 VAL A N 1
ATOM 985 C CA . VAL A 1 122 ? -10.754 0.201 9.407 1.00 86.31 122 VAL A CA 1
ATOM 986 C C . VAL A 1 122 ? -11.098 1.683 9.254 1.00 86.31 122 VAL A C 1
ATOM 988 O O . VAL A 1 122 ? -10.193 2.516 9.351 1.00 86.31 122 VAL A O 1
ATOM 991 N N . VAL A 1 123 ? -12.351 1.994 8.923 1.00 71.75 123 VAL A N 1
ATOM 992 C CA . VAL A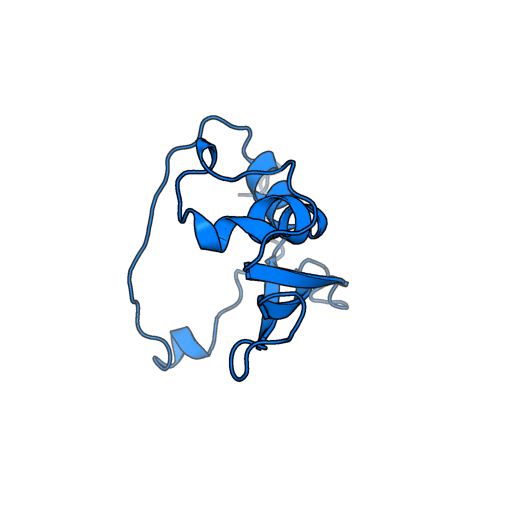 1 123 ? -12.852 3.332 8.558 1.00 71.75 123 VAL A CA 1
ATOM 993 C C . VAL A 1 123 ? -13.884 3.807 9.568 1.00 71.75 123 VAL A C 1
ATOM 995 O O . VAL A 1 123 ? -14.810 3.029 9.871 1.00 71.75 123 VAL A O 1
#